Protein AF-A0A6P0NSM5-F1 (afdb_monomer_lite)

Structure (mmCIF, N/CA/C/O backbone):
data_AF-A0A6P0NSM5-F1
#
_entry.id   AF-A0A6P0NSM5-F1
#
loop_
_atom_site.group_PDB
_atom_site.id
_atom_site.type_symbol
_atom_site.label_atom_id
_atom_site.label_alt_id
_atom_site.label_comp_id
_atom_site.label_asym_id
_atom_site.label_entity_id
_atom_site.label_seq_id
_atom_site.pdbx_PDB_ins_code
_atom_site.Cartn_x
_atom_site.Cartn_y
_atom_site.Cartn_z
_atom_site.occupancy
_atom_site.B_iso_or_equiv
_atom_site.auth_seq_id
_atom_site.auth_comp_id
_atom_site.auth_asym_id
_atom_site.auth_atom_id
_atom_site.pdbx_PDB_model_num
ATOM 1 N N . MET A 1 1 ? 4.950 10.060 -9.567 1.00 62.06 1 MET A N 1
ATOM 2 C CA . MET A 1 1 ? 4.125 9.877 -8.355 1.00 62.06 1 MET A CA 1
ATOM 3 C C . MET A 1 1 ? 3.091 8.762 -8.527 1.00 62.06 1 MET A C 1
ATOM 5 O O . MET A 1 1 ? 3.027 7.917 -7.658 1.00 62.06 1 MET A O 1
ATOM 9 N N . PHE A 1 2 ? 2.382 8.667 -9.662 1.00 69.50 2 PHE A N 1
ATOM 10 C CA . PHE A 1 2 ? 1.313 7.665 -9.871 1.00 69.50 2 PHE A CA 1
ATOM 11 C C . PHE A 1 2 ? 1.687 6.422 -10.702 1.00 69.50 2 PHE A C 1
ATOM 13 O O . PHE A 1 2 ? 0.834 5.584 -10.957 1.00 69.50 2 PHE A O 1
ATOM 20 N N . ALA A 1 3 ? 2.946 6.286 -11.132 1.00 74.00 3 ALA A N 1
ATOM 21 C CA . ALA A 1 3 ? 3.386 5.183 -11.996 1.00 74.00 3 ALA A CA 1
ATOM 22 C C . ALA A 1 3 ? 3.059 3.758 -11.476 1.00 74.00 3 ALA A C 1
ATOM 24 O O . ALA A 1 3 ? 2.736 2.914 -12.310 1.00 74.00 3 ALA A O 1
ATOM 25 N N . PRO A 1 4 ? 3.075 3.474 -10.154 1.00 76.88 4 PRO A N 1
ATOM 26 C CA . PRO A 1 4 ? 2.689 2.158 -9.632 1.00 76.88 4 PRO A CA 1
ATOM 27 C C . PRO A 1 4 ? 1.221 1.786 -9.880 1.00 76.88 4 PRO A C 1
ATOM 29 O O . PRO A 1 4 ? 0.900 0.609 -9.985 1.00 76.88 4 PRO A O 1
ATOM 32 N N . LEU A 1 5 ? 0.327 2.768 -10.033 1.00 79.44 5 LEU A N 1
ATOM 33 C CA . LEU A 1 5 ? -1.107 2.526 -10.247 1.00 79.44 5 LEU A CA 1
ATOM 34 C C . LEU A 1 5 ? -1.425 1.958 -11.632 1.00 79.44 5 LEU A C 1
ATOM 36 O O . LEU A 1 5 ? -2.526 1.464 -11.852 1.00 79.44 5 LEU A O 1
ATOM 40 N N . SER A 1 6 ? -0.469 2.020 -12.560 1.00 84.19 6 SER A N 1
ATOM 41 C CA . SER A 1 6 ? -0.593 1.393 -13.874 1.00 84.19 6 SER A CA 1
ATOM 42 C C . SER A 1 6 ? -0.466 -0.133 -13.814 1.00 84.19 6 SER A C 1
ATOM 44 O O . SER A 1 6 ? -0.833 -0.796 -14.781 1.00 84.19 6 SER A O 1
ATOM 46 N N . ASP A 1 7 ? 0.063 -0.695 -12.720 1.00 86.56 7 ASP A N 1
ATOM 47 C CA . ASP A 1 7 ? 0.092 -2.141 -12.493 1.00 86.56 7 ASP A CA 1
ATOM 48 C C . ASP A 1 7 ? -1.246 -2.596 -11.879 1.00 86.56 7 ASP A C 1
ATOM 50 O O . ASP A 1 7 ? -1.563 -2.209 -10.749 1.00 86.56 7 ASP A O 1
ATOM 54 N N . PRO A 1 8 ? -2.030 -3.447 -12.568 1.00 86.75 8 PRO A N 1
ATOM 55 C CA . PRO A 1 8 ? -3.302 -3.951 -12.052 1.00 86.75 8 PRO A CA 1
ATOM 56 C C . PRO A 1 8 ? -3.167 -4.695 -10.719 1.00 86.75 8 PRO A C 1
ATOM 58 O O . PRO A 1 8 ? -4.066 -4.627 -9.878 1.00 86.75 8 PRO A O 1
ATOM 61 N N . ASN A 1 9 ? -2.044 -5.387 -10.504 1.00 89.19 9 ASN A N 1
ATOM 62 C CA . ASN A 1 9 ? -1.804 -6.140 -9.275 1.00 89.19 9 ASN A CA 1
ATOM 63 C C . ASN A 1 9 ? -1.564 -5.199 -8.098 1.00 89.19 9 ASN A C 1
ATOM 65 O O . ASN A 1 9 ? -2.035 -5.471 -6.997 1.00 89.19 9 ASN A O 1
ATOM 69 N N . PHE A 1 10 ? -0.874 -4.082 -8.329 1.00 86.38 10 PHE A N 1
ATOM 70 C CA . PHE A 1 10 ? -0.699 -3.040 -7.325 1.00 86.38 10 PHE A CA 1
ATOM 71 C C . PHE A 1 10 ? -2.017 -2.302 -7.073 1.00 86.38 10 PHE A C 1
ATOM 73 O O . PHE A 1 10 ? -2.435 -2.162 -5.928 1.00 86.38 10 PHE A O 1
ATOM 80 N N . PHE A 1 11 ? -2.731 -1.906 -8.132 1.00 85.94 11 PHE A N 1
ATOM 81 C CA . PHE A 1 11 ? -4.006 -1.195 -8.016 1.00 85.94 11 PHE A CA 1
ATOM 82 C C . PHE A 1 11 ? -5.034 -1.974 -7.180 1.00 85.94 11 PHE A C 1
ATOM 84 O O . PHE A 1 11 ? -5.695 -1.391 -6.324 1.00 85.94 11 PHE A O 1
ATOM 91 N N . SER A 1 12 ? -5.105 -3.298 -7.354 1.00 89.12 12 SER A N 1
ATOM 92 C CA . SER A 1 12 ? -6.013 -4.179 -6.601 1.00 89.12 12 SER A CA 1
ATOM 93 C C . SER A 1 12 ? -5.752 -4.262 -5.091 1.00 89.12 12 SER A C 1
ATOM 95 O O . SER A 1 12 ? -6.603 -4.762 -4.360 1.00 89.12 12 SER A O 1
ATOM 97 N N . GLN A 1 13 ? -4.607 -3.769 -4.610 1.00 88.56 13 GLN A N 1
ATOM 98 C CA . GLN A 1 13 ? -4.256 -3.757 -3.185 1.00 88.56 13 GLN A CA 1
ATOM 99 C C . GLN A 1 13 ? -4.834 -2.555 -2.433 1.00 88.56 13 GLN A 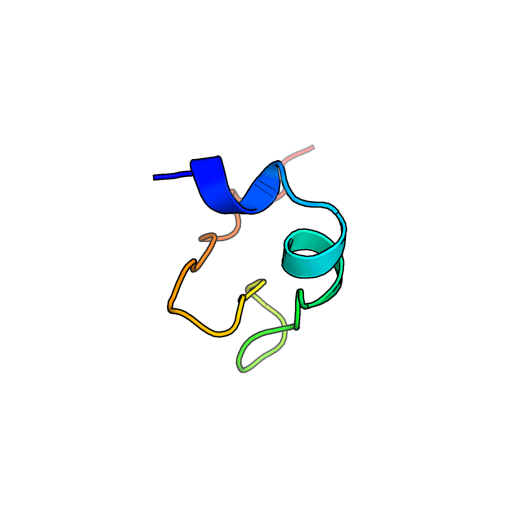C 1
ATOM 101 O O . GLN A 1 13 ? -4.548 -2.400 -1.247 1.00 88.56 13 GLN A O 1
ATOM 106 N N . VAL A 1 14 ? -5.624 -1.712 -3.106 1.00 88.12 14 VAL A N 1
ATOM 107 C CA . VAL A 1 14 ? -6.270 -0.548 -2.499 1.00 88.12 14 VAL A CA 1
ATOM 108 C C . VAL A 1 14 ? -7.108 -0.949 -1.283 1.00 88.12 14 VAL A C 1
ATOM 110 O O . VAL A 1 14 ? -7.896 -1.898 -1.322 1.00 88.12 14 VAL A O 1
ATOM 113 N N . LYS A 1 15 ? -6.940 -0.212 -0.188 1.00 86.44 15 LYS A N 1
ATOM 114 C CA . LYS A 1 15 ? -7.666 -0.389 1.073 1.00 86.44 15 LYS A CA 1
ATOM 115 C C . LYS A 1 15 ? -8.271 0.937 1.508 1.00 86.44 15 LYS A C 1
ATOM 117 O O . LYS A 1 15 ? -7.833 2.001 1.084 1.00 86.44 15 LYS A O 1
ATOM 122 N N . LEU A 1 16 ? -9.288 0.863 2.360 1.00 84.69 16 LEU A N 1
ATOM 123 C CA . LEU A 1 16 ? -9.808 2.042 3.044 1.00 84.69 16 LEU A CA 1
ATOM 124 C C . LEU A 1 16 ? -8.908 2.363 4.239 1.00 84.69 16 LEU A C 1
ATOM 126 O O . LEU A 1 16 ? -8.668 1.490 5.075 1.00 84.69 16 LEU A O 1
ATOM 130 N N . GLY A 1 17 ? -8.448 3.609 4.302 1.00 79.12 17 GLY A N 1
ATOM 131 C CA . GLY A 1 17 ? -7.691 4.156 5.420 1.00 79.12 17 GLY A CA 1
ATOM 132 C C . GLY A 1 17 ? -8.543 4.356 6.671 1.00 79.12 17 GLY A C 1
ATOM 133 O O . GLY A 1 17 ? -9.760 4.120 6.692 1.00 79.12 17 GLY A O 1
ATOM 134 N N . GLU A 1 18 ? -7.908 4.821 7.743 1.00 73.69 18 GLU A N 1
ATOM 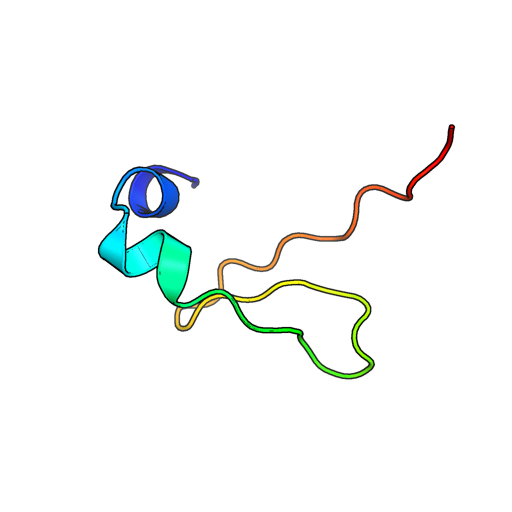135 C CA . GLU A 1 18 ? -8.557 4.989 9.044 1.00 73.69 18 GLU A CA 1
ATOM 136 C C . GLU A 1 18 ? -9.775 5.935 8.940 1.00 73.69 18 GLU A C 1
ATOM 138 O O . GLU A 1 18 ? -9.711 7.025 8.373 1.00 73.69 18 GLU A O 1
ATOM 143 N N . SER A 1 19 ? -10.925 5.528 9.487 1.00 76.81 19 SER A N 1
ATOM 144 C CA . SER A 1 19 ? -12.240 6.194 9.331 1.00 76.81 19 SER A CA 1
ATOM 145 C C . SER A 1 19 ? -12.928 6.079 7.959 1.00 76.81 19 SER A C 1
ATOM 147 O O . SER A 1 19 ? -13.983 6.689 7.786 1.00 76.81 19 SER A O 1
ATOM 149 N N . GLY A 1 20 ? -12.379 5.338 6.990 1.00 76.50 20 GLY A N 1
ATOM 150 C CA . GLY A 1 20 ? -13.010 5.124 5.677 1.00 76.50 20 GLY A CA 1
ATOM 151 C C . GLY A 1 20 ? -13.102 6.374 4.796 1.00 76.50 20 GLY A C 1
ATOM 152 O O . GLY A 1 20 ? -13.879 6.391 3.848 1.00 76.50 20 GLY A O 1
ATOM 153 N N . ARG A 1 21 ? -12.335 7.421 5.125 1.00 77.81 21 ARG A N 1
ATOM 154 C CA . ARG A 1 21 ? -12.313 8.706 4.403 1.00 77.81 21 ARG A CA 1
ATOM 155 C C . ARG A 1 21 ? -11.214 8.806 3.347 1.00 77.81 21 ARG A C 1
ATOM 157 O O . ARG A 1 21 ? -11.169 9.777 2.608 1.00 77.81 21 ARG A O 1
ATOM 164 N N . TYR A 1 22 ? -10.328 7.819 3.281 1.00 75.44 22 TYR A N 1
ATOM 165 C CA . TYR A 1 22 ? -9.197 7.813 2.361 1.00 75.44 22 TYR A CA 1
ATOM 166 C C . TYR A 1 22 ? -9.021 6.423 1.768 1.00 75.44 22 TYR A C 1
ATOM 168 O O . TYR A 1 22 ? -9.420 5.427 2.378 1.00 75.44 22 TYR A O 1
ATOM 176 N N . ILE A 1 23 ? -8.434 6.372 0.575 1.00 83.44 23 ILE A N 1
ATOM 177 C CA . ILE A 1 23 ? -7.942 5.132 -0.014 1.00 83.44 23 ILE A CA 1
ATOM 178 C C . ILE A 1 23 ? -6.421 5.124 0.061 1.00 83.44 23 ILE A C 1
ATOM 180 O O . ILE A 1 23 ? -5.766 6.135 -0.201 1.00 83.44 23 ILE A O 1
ATOM 184 N N . GLU A 1 24 ? -5.884 3.973 0.425 1.00 85.06 24 GLU A N 1
ATOM 185 C CA . GLU A 1 24 ? -4.474 3.788 0.726 1.00 85.06 24 GLU A CA 1
ATOM 186 C C . GLU A 1 24 ? -3.962 2.542 0.004 1.00 85.06 24 GLU A C 1
ATOM 188 O O . GLU A 1 24 ? -4.669 1.538 -0.143 1.00 85.06 24 GLU A O 1
ATOM 193 N N . TRP A 1 25 ? -2.711 2.611 -0.435 1.00 87.69 25 TRP A N 1
ATOM 194 C CA . TRP A 1 25 ? -1.945 1.459 -0.897 1.00 87.69 25 TRP A CA 1
ATOM 195 C C . TRP A 1 25 ? -0.790 1.205 0.065 1.00 87.69 25 TRP A C 1
ATOM 197 O O . TRP A 1 25 ? -0.160 2.148 0.554 1.00 87.69 25 TRP A O 1
ATOM 207 N N . ASP A 1 26 ? -0.462 -0.071 0.277 1.00 75.44 26 ASP A N 1
ATOM 208 C CA . ASP A 1 26 ? 0.746 -0.452 1.007 1.00 75.44 26 ASP A CA 1
ATOM 209 C C . ASP A 1 26 ? 1.969 0.141 0.279 1.00 75.44 26 ASP A C 1
ATOM 211 O O . ASP A 1 26 ? 2.295 -0.240 -0.846 1.00 75.44 26 ASP A O 1
ATOM 215 N N . GLY A 1 27 ? 2.611 1.137 0.898 1.00 73.94 27 GLY A N 1
ATOM 216 C CA . GLY A 1 27 ? 3.680 1.931 0.275 1.00 73.94 27 GLY A CA 1
ATOM 217 C C . GLY A 1 27 ? 3.493 3.451 0.334 1.00 73.94 27 GLY A C 1
ATOM 218 O O . GLY A 1 27 ? 4.361 4.168 -0.162 1.00 73.94 27 GLY A O 1
ATOM 219 N N . GLY A 1 28 ? 2.411 3.948 0.949 1.00 64.69 28 GLY A N 1
ATOM 220 C CA . GLY A 1 28 ? 2.232 5.376 1.256 1.00 64.69 28 GLY A CA 1
ATOM 221 C C . GLY A 1 28 ? 1.770 6.223 0.070 1.00 64.69 28 GLY A C 1
ATOM 222 O O . GLY A 1 28 ? 2.112 7.402 -0.024 1.00 64.69 28 GLY A O 1
ATOM 223 N N . ILE A 1 29 ? 1.036 5.620 -0.874 1.00 66.62 29 ILE A N 1
ATOM 224 C CA . ILE A 1 29 ? 0.271 6.397 -1.854 1.00 66.62 29 ILE A CA 1
ATOM 225 C C . ILE A 1 29 ? -1.077 6.705 -1.217 1.00 66.62 29 ILE A C 1
ATOM 227 O O . ILE A 1 29 ? -2.021 5.925 -1.333 1.00 66.62 29 ILE A O 1
ATOM 231 N N . ASP A 1 30 ? -1.135 7.851 -0.553 1.00 61.69 30 ASP A N 1
ATOM 232 C CA . ASP A 1 30 ? -2.356 8.352 0.059 1.00 61.69 30 ASP A CA 1
ATOM 233 C C . ASP A 1 30 ? -3.038 9.288 -0.935 1.00 61.69 30 ASP A C 1
ATOM 235 O O . ASP A 1 30 ? -2.493 10.329 -1.323 1.00 61.69 30 ASP A O 1
ATOM 239 N N . PHE A 1 31 ? -4.236 8.919 -1.385 1.00 66.31 31 PHE A N 1
ATOM 240 C CA . PHE A 1 31 ? -5.084 9.869 -2.089 1.00 66.31 31 PHE A CA 1
ATOM 241 C C . PHE A 1 31 ? -5.905 10.625 -1.055 1.00 66.31 31 PHE A C 1
ATOM 243 O O . PHE A 1 31 ? -6.826 10.074 -0.453 1.00 66.31 31 PHE A O 1
ATOM 250 N N . CYS A 1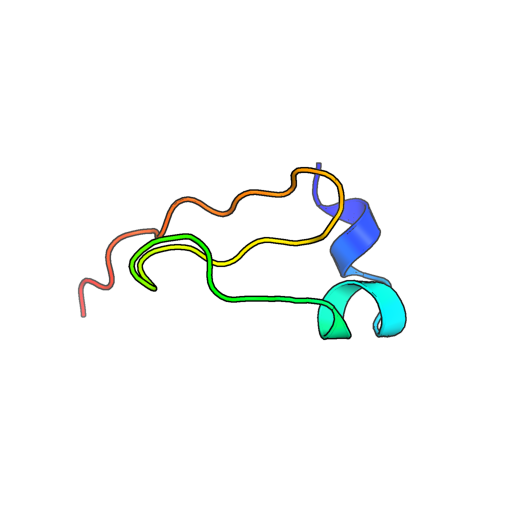 32 ? -5.598 11.911 -0.882 1.00 55.34 32 CYS A N 1
ATOM 251 C CA . CYS A 1 32 ? -6.556 12.827 -0.282 1.00 55.34 32 CYS A CA 1
ATOM 252 C C . CYS A 1 32 ? -7.827 12.787 -1.131 1.00 55.34 32 CYS A C 1
ATOM 254 O O . CYS A 1 32 ? -7.773 13.045 -2.336 1.00 55.34 32 CYS A O 1
ATOM 256 N N . GLU A 1 33 ? -8.951 12.452 -0.502 1.00 51.75 33 GLU A N 1
ATOM 257 C CA . GLU A 1 33 ? -10.268 12.550 -1.110 1.00 51.75 33 GLU A CA 1
ATOM 258 C C . GLU A 1 33 ? -10.424 13.973 -1.679 1.00 51.75 33 GLU A C 1
ATOM 260 O O . GLU A 1 33 ? -10.495 14.956 -0.937 1.00 51.75 33 GLU A O 1
ATOM 265 N N . LEU A 1 34 ? -10.417 14.116 -3.009 1.00 48.78 34 LEU A N 1
ATOM 266 C CA . LEU A 1 34 ? -10.988 15.300 -3.635 1.00 48.78 34 LEU A CA 1
ATOM 267 C C . LEU A 1 34 ? -12.470 15.210 -3.320 1.00 48.78 34 LEU A C 1
ATOM 269 O O . LEU A 1 34 ? -13.148 14.330 -3.845 1.00 48.78 34 LEU A O 1
ATOM 273 N N . SER A 1 35 ? -12.912 16.070 -2.398 1.0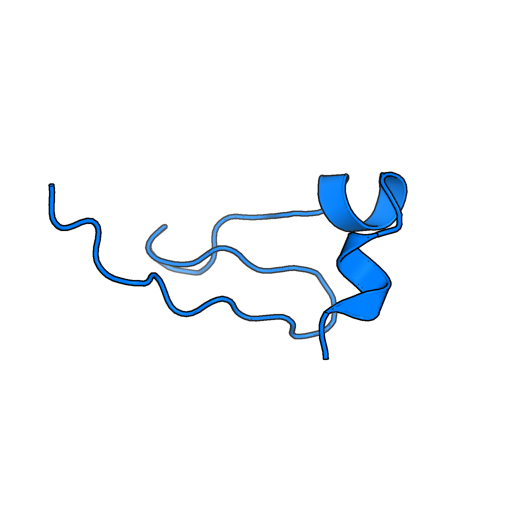0 44.53 35 SER A N 1
ATOM 274 C CA . SER A 1 35 ? -14.293 16.196 -1.958 1.00 44.53 35 SER A CA 1
ATOM 275 C C . SER A 1 35 ? -15.233 15.931 -3.121 1.00 44.53 35 SER A C 1
ATOM 277 O O . SER A 1 35 ? -15.211 16.656 -4.117 1.00 44.53 35 SER A O 1
ATOM 279 N N . PHE A 1 36 ? -16.033 14.877 -2.988 1.00 46.16 36 PHE A N 1
ATOM 280 C CA . PHE A 1 36 ? -17.144 14.614 -3.879 1.00 46.16 36 PHE A CA 1
ATOM 281 C C . PHE A 1 36 ? -18.092 15.820 -3.786 1.00 46.16 36 PHE A C 1
ATOM 283 O O . PHE A 1 36 ? -18.894 15.944 -2.861 1.00 46.16 36 PHE A O 1
ATOM 290 N N . MET A 1 37 ? -17.937 16.771 -4.703 1.00 38.75 37 MET A N 1
ATOM 291 C CA . MET A 1 37 ? -18.939 17.776 -5.019 1.00 38.75 37 MET A CA 1
ATOM 292 C C . MET A 1 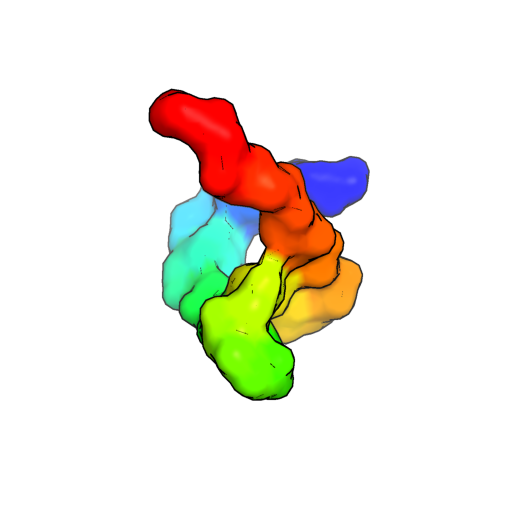37 ? -19.402 17.505 -6.445 1.00 38.75 37 MET A C 1
ATOM 294 O O . MET A 1 37 ? -18.599 17.602 -7.372 1.00 38.75 37 MET A O 1
ATOM 298 N N . VAL A 1 38 ? -20.711 17.219 -6.513 1.00 38.78 38 VAL A N 1
ATOM 299 C CA . VAL A 1 38 ? -21.626 16.912 -7.633 1.00 38.78 38 VAL A CA 1
ATOM 300 C C . VAL A 1 38 ? -21.460 15.584 -8.365 1.00 38.78 38 VAL A C 1
ATOM 302 O O . VAL A 1 38 ? -20.600 15.471 -9.259 1.00 38.78 38 VAL A O 1
#

Secondary structure (DSS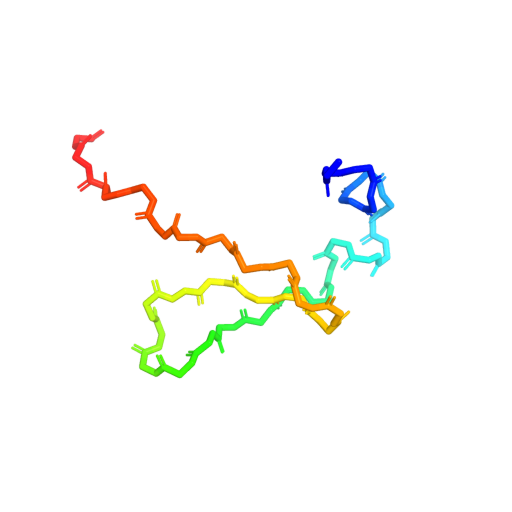P, 8-state):
--GGGGSHHHHTT-EE-GGGS-EEETTTEEE-------

Sequence (38 aa):
MFAPLSDPNFFSQVKLGESGRYIEWDGGIDFCELSFMV

pLDDT: mean 72.79, std 14.89, range [38.75, 89.19]

Foldseek 3Di:
DCVQCVDPVQVVQWDQDDPSQWIDGDPPPTDRPPPPDD

Radius of gyration: 10.77 Å; chains: 1; bounding box: 26×24×23 Å